Protein AF-F4P4Q0-F1 (afdb_monomer_lite)

InterPro domains:
  IPR026721 Transmembrane protein 18 [PF14770] (1-103)

Foldseek 3Di:
DVLVVVLVVLLVVLVVCLVPLVVLVVSLVVLVVQLVCLLVVLVVCQVVVVVPDPDNPRDPVSCVSCVRPNVSSVVSNVSSVVSNVVVVVVVVVVVVVVVVVVVVVVVVVVVD

Structure (mmCIF, N/CA/C/O backbone):
data_AF-F4P4Q0-F1
#
_entry.id   AF-F4P4Q0-F1
#
loop_
_atom_site.group_PDB
_atom_site.id
_atom_site.type_symbol
_atom_site.label_atom_id
_atom_site.label_alt_id
_atom_site.label_comp_id
_atom_site.label_asym_id
_atom_site.label_entity_id
_atom_site.label_seq_id
_atom_site.pdbx_PDB_ins_code
_atom_site.Cartn_x
_atom_site.Cartn_y
_atom_site.Cartn_z
_atom_site.occupancy
_atom_site.B_iso_or_equiv
_atom_site.auth_seq_id
_atom_site.auth_comp_id
_atom_site.auth_asym_id
_atom_site.auth_atom_id
_atom_site.pdbx_PDB_model_num
ATOM 1 N N . MET A 1 1 ? 12.326 -11.894 -10.526 1.00 62.91 1 MET A N 1
ATOM 2 C CA . MET A 1 1 ? 12.177 -12.251 -9.095 1.00 62.91 1 MET A CA 1
ATOM 3 C C . MET A 1 1 ? 12.110 -11.038 -8.169 1.00 62.91 1 MET A C 1
ATOM 5 O O . MET A 1 1 ? 11.212 -11.008 -7.340 1.00 62.91 1 MET A O 1
ATOM 9 N N . GLY A 1 2 ? 12.960 -10.011 -8.326 1.00 85.50 2 GLY A N 1
ATOM 10 C CA . GLY A 1 2 ? 12.955 -8.837 -7.432 1.00 85.50 2 GLY A CA 1
ATOM 11 C C . GLY A 1 2 ? 11.621 -8.079 -7.330 1.00 85.50 2 GLY A C 1
ATOM 12 O O . GLY A 1 2 ? 11.216 -7.716 -6.234 1.00 85.50 2 GLY A O 1
ATOM 13 N N . LEU A 1 3 ? 10.890 -7.907 -8.437 1.00 86.75 3 LEU A N 1
ATOM 14 C CA . LEU A 1 3 ? 9.624 -7.158 -8.436 1.00 86.75 3 LEU A CA 1
ATOM 15 C C . LEU A 1 3 ? 8.489 -7.874 -7.684 1.00 86.75 3 LEU A C 1
ATOM 17 O O . LEU A 1 3 ? 7.766 -7.259 -6.910 1.00 86.75 3 LEU A O 1
ATOM 21 N N . ALA A 1 4 ? 8.359 -9.189 -7.868 1.00 88.88 4 ALA A N 1
ATOM 22 C CA . ALA A 1 4 ? 7.391 -9.986 -7.117 1.00 88.88 4 ALA A CA 1
ATOM 23 C C . ALA A 1 4 ? 7.722 -9.991 -5.615 1.00 88.88 4 ALA A C 1
ATOM 25 O O . ALA A 1 4 ? 6.826 -9.846 -4.786 1.00 88.88 4 ALA A O 1
ATOM 26 N N . ALA A 1 5 ? 9.012 -10.088 -5.270 1.00 93.06 5 ALA A N 1
ATOM 27 C CA . ALA A 1 5 ? 9.464 -9.975 -3.889 1.00 93.06 5 ALA A CA 1
ATOM 28 C C . ALA A 1 5 ? 9.138 -8.596 -3.293 1.00 93.06 5 ALA A C 1
ATOM 30 O O . ALA A 1 5 ? 8.662 -8.539 -2.167 1.00 93.06 5 ALA A O 1
ATOM 31 N N . PHE A 1 6 ? 9.311 -7.506 -4.050 1.00 93.62 6 PHE A N 1
ATOM 32 C CA . PHE A 1 6 ? 8.911 -6.157 -3.632 1.00 93.62 6 PHE A CA 1
ATOM 33 C C . PHE A 1 6 ? 7.412 -6.066 -3.312 1.00 93.62 6 PHE A C 1
ATOM 35 O O . PHE A 1 6 ? 7.034 -5.579 -2.249 1.00 93.62 6 PHE A O 1
ATOM 42 N N . HIS A 1 7 ? 6.542 -6.576 -4.187 1.00 94.31 7 HIS A N 1
ATOM 43 C CA . HIS A 1 7 ? 5.100 -6.542 -3.919 1.00 94.31 7 HIS A CA 1
ATOM 44 C C . HIS A 1 7 ? 4.727 -7.379 -2.694 1.00 94.31 7 HIS A C 1
ATOM 46 O O . HIS A 1 7 ? 3.891 -6.955 -1.898 1.00 94.31 7 HIS A O 1
ATOM 52 N N . LEU A 1 8 ? 5.374 -8.533 -2.507 1.00 95.19 8 LEU A N 1
ATOM 53 C CA . LEU A 1 8 ? 5.152 -9.391 -1.345 1.00 95.19 8 LEU A CA 1
ATOM 54 C C . LEU A 1 8 ? 5.625 -8.731 -0.043 1.00 95.19 8 LEU A C 1
ATOM 56 O O . LEU A 1 8 ? 4.920 -8.800 0.963 1.00 95.19 8 LEU A O 1
ATOM 60 N N . THR A 1 9 ? 6.785 -8.071 -0.040 1.00 95.56 9 THR A N 1
ATOM 61 C CA . THR A 1 9 ? 7.289 -7.379 1.156 1.00 95.56 9 THR A CA 1
ATOM 62 C C . THR A 1 9 ? 6.405 -6.195 1.528 1.00 95.56 9 THR A C 1
ATOM 64 O O . THR A 1 9 ? 6.090 -6.035 2.707 1.00 95.56 9 THR A O 1
ATOM 67 N N . VAL A 1 10 ? 5.931 -5.418 0.548 1.00 95.69 10 VAL A N 1
ATOM 68 C CA . VAL A 1 10 ? 4.953 -4.340 0.773 1.00 95.69 10 VAL A CA 1
ATOM 69 C C . VAL A 1 10 ? 3.641 -4.898 1.323 1.00 95.69 10 VAL A C 1
ATOM 71 O O . VAL A 1 10 ? 3.096 -4.353 2.283 1.00 95.69 10 VAL A O 1
ATOM 74 N N . PHE A 1 11 ? 3.154 -6.012 0.777 1.00 96.38 11 PHE A N 1
ATOM 75 C CA . PHE A 1 11 ? 1.936 -6.651 1.267 1.00 96.38 11 PHE A CA 1
ATOM 76 C C . PHE A 1 11 ? 2.085 -7.102 2.728 1.00 96.38 11 PHE A C 1
ATOM 78 O O . PHE A 1 11 ? 1.251 -6.771 3.573 1.00 96.38 11 PHE A O 1
ATOM 85 N N . ILE A 1 12 ? 3.187 -7.780 3.066 1.00 96.88 12 ILE A N 1
ATOM 86 C CA . ILE A 1 12 ? 3.496 -8.186 4.446 1.00 96.88 12 ILE A CA 1
ATOM 87 C C . ILE A 1 12 ? 3.608 -6.959 5.362 1.00 96.88 12 ILE A C 1
ATOM 89 O O . ILE A 1 12 ? 3.066 -6.960 6.469 1.00 96.88 12 ILE A O 1
ATOM 93 N N . TRP A 1 13 ? 4.253 -5.887 4.899 1.00 97.12 13 TRP A N 1
ATOM 94 C CA . TRP A 1 13 ? 4.360 -4.630 5.639 1.00 97.12 13 TRP A CA 1
ATOM 95 C C . TRP A 1 13 ? 2.988 -4.020 5.964 1.00 97.12 13 TRP A C 1
ATOM 97 O O . TRP A 1 13 ? 2.761 -3.593 7.102 1.00 97.12 13 TRP A O 1
ATOM 107 N N . ILE A 1 14 ? 2.053 -4.029 5.008 1.00 96.62 14 ILE A N 1
ATOM 108 C CA . ILE A 1 14 ? 0.668 -3.573 5.208 1.00 96.62 14 ILE A CA 1
ATOM 109 C C . ILE A 1 14 ? -0.036 -4.434 6.265 1.00 96.62 14 ILE A C 1
ATOM 111 O O . ILE A 1 14 ? -0.680 -3.890 7.167 1.00 96.62 14 ILE A O 1
ATOM 115 N N . LEU A 1 15 ? 0.125 -5.762 6.212 1.00 95.75 15 LEU A N 1
ATOM 116 C CA . LEU A 1 15 ? -0.467 -6.676 7.197 1.00 95.75 15 LEU A CA 1
ATOM 117 C C . LEU A 1 15 ? 0.049 -6.416 8.619 1.00 95.75 15 LEU A C 1
ATOM 119 O O . LEU A 1 15 ? -0.740 -6.400 9.569 1.00 95.75 15 LEU A O 1
ATOM 123 N N . ILE A 1 16 ? 1.354 -6.180 8.772 1.00 96.19 16 ILE A N 1
ATOM 124 C CA . ILE A 1 16 ? 1.972 -5.859 10.068 1.00 96.19 16 ILE A CA 1
ATOM 125 C C . ILE A 1 16 ? 1.492 -4.487 10.566 1.00 96.19 16 ILE A C 1
ATOM 127 O O . ILE A 1 16 ? 1.176 -4.322 11.746 1.00 96.19 16 ILE A O 1
ATOM 131 N N . SER A 1 17 ? 1.365 -3.513 9.666 1.00 92.94 17 SER A N 1
ATOM 132 C CA . SER A 1 17 ? 1.010 -2.127 9.989 1.00 92.94 17 SER A CA 1
ATOM 133 C C . SER A 1 17 ? -0.491 -1.887 10.188 1.00 92.94 17 SER A C 1
ATOM 135 O O . SER A 1 17 ? -0.892 -0.749 10.425 1.00 92.94 17 SER A O 1
ATOM 137 N N . ARG A 1 18 ? -1.337 -2.926 10.151 1.00 90.94 18 ARG A N 1
ATOM 138 C CA . ARG A 1 18 ? -2.813 -2.817 10.174 1.00 90.94 18 ARG A CA 1
ATOM 139 C C . ARG A 1 18 ? -3.421 -2.034 11.347 1.00 90.94 18 ARG A C 1
ATOM 141 O O . ARG A 1 18 ? -4.549 -1.558 11.251 1.00 90.94 18 ARG A O 1
ATOM 148 N N . SER A 1 19 ? -2.706 -1.916 12.466 1.00 89.19 19 SER A N 1
ATOM 149 C CA . SER A 1 19 ? -3.131 -1.136 13.639 1.00 89.19 19 SER A CA 1
ATOM 150 C C . SER A 1 19 ? -2.649 0.320 13.616 1.00 89.19 19 SER A C 1
ATOM 152 O O . SER A 1 19 ? -3.168 1.146 14.366 1.00 89.19 19 SER A O 1
ATOM 154 N N . ARG A 1 20 ? -1.682 0.659 12.756 1.00 94.38 20 ARG A N 1
ATOM 155 C CA . ARG A 1 20 ? -1.029 1.973 12.677 1.00 94.38 20 ARG A CA 1
ATOM 156 C C . ARG A 1 20 ? -1.555 2.755 11.474 1.00 94.38 20 ARG A C 1
ATOM 158 O O . ARG A 1 20 ? -0.963 2.747 10.398 1.00 94.38 20 ARG A O 1
ATOM 165 N N . GLN A 1 21 ? -2.663 3.466 11.670 1.00 93.25 21 GLN A N 1
ATOM 166 C CA . GLN A 1 21 ? -3.373 4.157 10.584 1.00 93.25 21 GLN A CA 1
ATOM 167 C C . GLN A 1 21 ? -2.518 5.171 9.825 1.00 93.25 21 GLN A C 1
ATOM 169 O O . GLN A 1 21 ? -2.530 5.176 8.601 1.00 93.25 21 GLN A O 1
ATOM 174 N N . ILE A 1 22 ? -1.723 5.981 10.530 1.00 95.38 22 ILE A N 1
ATOM 175 C CA . ILE A 1 22 ? -0.834 6.957 9.884 1.00 95.38 22 ILE A CA 1
ATOM 176 C C . ILE A 1 22 ? 0.186 6.254 8.984 1.00 95.38 22 ILE A C 1
ATOM 178 O O . ILE A 1 22 ? 0.402 6.677 7.854 1.00 95.38 22 ILE A O 1
ATOM 182 N N . THR A 1 23 ? 0.762 5.136 9.437 1.00 96.25 23 THR A N 1
ATOM 183 C CA . THR A 1 23 ? 1.689 4.334 8.627 1.00 96.25 23 THR A CA 1
ATOM 184 C C . THR A 1 23 ? 1.013 3.790 7.370 1.00 96.25 23 THR A C 1
ATOM 186 O O . THR A 1 23 ? 1.604 3.856 6.293 1.00 96.25 23 THR A O 1
ATOM 189 N N . LEU A 1 24 ? -0.225 3.295 7.472 1.00 96.69 24 LEU A N 1
ATOM 190 C CA . LEU A 1 24 ? -0.987 2.842 6.305 1.00 96.69 24 LEU A CA 1
ATOM 191 C C . LEU A 1 24 ? -1.304 3.985 5.338 1.00 96.69 24 LEU A C 1
ATOM 193 O O . LEU A 1 24 ? -1.132 3.809 4.137 1.00 96.69 24 LEU A O 1
ATOM 197 N N . ILE A 1 25 ? -1.707 5.155 5.841 1.00 97.06 25 ILE A N 1
ATOM 198 C CA . ILE A 1 25 ? -1.984 6.336 5.011 1.00 97.06 25 ILE A CA 1
ATOM 199 C C . ILE A 1 25 ? -0.722 6.759 4.254 1.00 97.06 25 ILE A C 1
ATOM 201 O O . ILE A 1 25 ? -0.770 6.933 3.040 1.00 97.06 25 ILE A O 1
ATOM 205 N N . LEU A 1 26 ? 0.423 6.858 4.937 1.00 97.62 26 LEU A N 1
ATOM 206 C CA . LEU A 1 26 ? 1.702 7.174 4.293 1.00 97.62 26 LEU A CA 1
ATOM 207 C C . LEU A 1 26 ? 2.084 6.121 3.246 1.00 97.62 26 LEU A C 1
ATOM 209 O O . LEU A 1 26 ? 2.527 6.472 2.156 1.00 97.62 26 LEU A O 1
ATOM 213 N N . THR A 1 27 ? 1.859 4.840 3.548 1.00 96.56 27 THR A N 1
ATOM 214 C CA . THR A 1 27 ? 2.111 3.738 2.607 1.00 96.56 27 THR A CA 1
ATOM 215 C C . THR A 1 27 ? 1.237 3.877 1.359 1.00 96.56 27 THR A C 1
ATOM 217 O O . THR A 1 27 ? 1.753 3.795 0.249 1.00 96.56 27 THR A O 1
ATOM 220 N N . VAL A 1 28 ? -0.062 4.157 1.517 1.00 97.75 28 VAL A N 1
ATOM 221 C CA . VAL A 1 28 ? -0.985 4.404 0.396 1.00 97.75 28 VAL A CA 1
ATOM 222 C C . VAL A 1 28 ? -0.552 5.615 -0.427 1.00 97.75 28 VAL A C 1
ATOM 224 O O . VAL A 1 28 ? -0.561 5.534 -1.650 1.00 97.75 28 VAL A O 1
ATOM 227 N N . MET A 1 29 ? -0.130 6.708 0.213 1.00 97.75 29 MET A N 1
ATOM 228 C CA . MET A 1 29 ? 0.341 7.907 -0.490 1.00 97.75 29 MET A CA 1
ATOM 229 C C . MET A 1 29 ? 1.582 7.615 -1.338 1.00 97.75 29 MET A C 1
ATOM 231 O O . MET A 1 29 ? 1.614 7.964 -2.516 1.00 97.75 29 MET A O 1
ATOM 235 N N . ILE A 1 30 ? 2.579 6.931 -0.770 1.00 97.38 30 ILE A N 1
ATOM 236 C CA . ILE A 1 30 ? 3.807 6.558 -1.487 1.00 97.38 30 ILE A CA 1
ATOM 237 C C . ILE A 1 30 ? 3.479 5.638 -2.667 1.00 97.38 30 ILE A C 1
ATOM 239 O O . ILE A 1 30 ? 3.910 5.892 -3.790 1.00 97.38 30 ILE A O 1
ATOM 243 N N . LEU A 1 31 ? 2.675 4.599 -2.430 1.00 97.25 31 LEU A N 1
ATOM 244 C CA . LEU A 1 31 ? 2.242 3.669 -3.470 1.00 97.25 31 LEU A CA 1
ATOM 245 C C . LEU A 1 31 ? 1.430 4.370 -4.569 1.00 97.25 31 LEU A C 1
ATOM 247 O O . LEU A 1 31 ? 1.624 4.083 -5.747 1.00 97.25 31 LEU A O 1
ATOM 251 N N . GLY A 1 32 ? 0.569 5.321 -4.205 1.00 97.12 32 GLY A N 1
ATOM 252 C CA . GLY A 1 32 ? -0.197 6.131 -5.148 1.00 97.12 32 GLY A CA 1
ATOM 253 C C . GLY A 1 32 ? 0.706 6.971 -6.047 1.00 97.12 32 GLY A C 1
ATOM 254 O O . GLY A 1 32 ? 0.550 6.940 -7.265 1.00 97.12 32 GLY A O 1
ATOM 255 N N . VAL A 1 33 ? 1.706 7.648 -5.475 1.00 96.75 33 VAL A N 1
ATOM 256 C CA . VAL A 1 33 ? 2.707 8.393 -6.259 1.00 96.75 33 VAL A CA 1
ATOM 257 C C . VAL A 1 33 ? 3.467 7.457 -7.200 1.00 96.75 33 VAL A C 1
ATOM 259 O O . VAL A 1 33 ? 3.616 7.773 -8.376 1.00 96.75 33 VAL A O 1
ATOM 262 N N . MET A 1 34 ? 3.892 6.279 -6.733 1.00 94.94 34 MET A N 1
ATOM 263 C CA . MET A 1 34 ? 4.557 5.291 -7.593 1.00 94.94 34 MET A CA 1
ATOM 264 C C . MET A 1 34 ? 3.661 4.831 -8.751 1.00 94.94 34 MET A C 1
ATOM 266 O O . MET A 1 34 ? 4.130 4.750 -9.884 1.00 94.94 34 MET A O 1
ATOM 270 N N . ALA A 1 35 ? 2.376 4.569 -8.493 1.00 95.00 35 ALA A N 1
ATOM 271 C CA . ALA A 1 35 ? 1.423 4.189 -9.534 1.00 95.00 35 ALA A CA 1
ATOM 272 C C . ALA A 1 35 ? 1.216 5.312 -10.564 1.00 95.00 35 ALA A C 1
ATOM 274 O O . ALA A 1 35 ? 1.201 5.035 -11.762 1.00 95.00 35 ALA A O 1
ATOM 275 N N . LEU A 1 36 ? 1.123 6.571 -10.126 1.00 93.50 36 LEU A N 1
ATOM 276 C CA . LEU A 1 36 ? 1.006 7.731 -11.022 1.00 93.50 36 LEU A CA 1
ATOM 277 C C . LEU A 1 36 ? 2.261 7.933 -11.878 1.00 93.50 36 LEU A C 1
ATOM 279 O O . LEU A 1 36 ? 2.168 8.289 -13.048 1.00 93.50 36 LEU A O 1
ATOM 283 N N . LEU A 1 37 ? 3.438 7.656 -11.319 1.00 93.44 37 LEU A N 1
ATOM 284 C CA . LEU A 1 37 ? 4.702 7.737 -12.048 1.00 93.44 37 LEU A CA 1
ATOM 285 C C . LEU A 1 37 ? 4.934 6.553 -13.000 1.00 93.44 37 LEU A C 1
ATOM 287 O O . LEU A 1 37 ? 5.926 6.550 -13.725 1.00 93.44 37 LEU A O 1
ATOM 291 N N . SER A 1 38 ? 4.043 5.561 -13.044 1.00 91.50 38 SER A N 1
ATOM 292 C CA . SER A 1 38 ? 4.223 4.382 -13.897 1.00 91.50 38 SER A CA 1
ATOM 293 C C . SER A 1 38 ? 4.310 4.726 -15.390 1.00 91.50 38 SER A C 1
ATOM 295 O O . SER A 1 38 ? 5.174 4.198 -16.085 1.00 91.50 38 SER A O 1
ATOM 297 N N . GLU A 1 39 ? 3.491 5.659 -15.875 1.00 90.56 39 GLU A N 1
ATOM 298 C CA . GLU A 1 39 ? 3.491 6.107 -17.271 1.00 90.56 39 GLU A CA 1
ATOM 299 C C . GLU A 1 39 ? 4.766 6.878 -17.667 1.00 90.56 39 GLU A C 1
ATOM 301 O O . GLU A 1 39 ? 5.409 6.482 -18.646 1.00 90.56 39 GLU A O 1
ATOM 306 N N . PRO A 1 40 ? 5.218 7.917 -16.930 1.00 91.25 40 PRO A N 1
ATOM 307 C CA . PRO A 1 40 ? 6.469 8.593 -17.269 1.00 91.25 40 PRO A CA 1
ATOM 308 C C . PRO A 1 40 ? 7.686 7.671 -17.123 1.00 91.25 40 PRO A C 1
ATOM 310 O O . 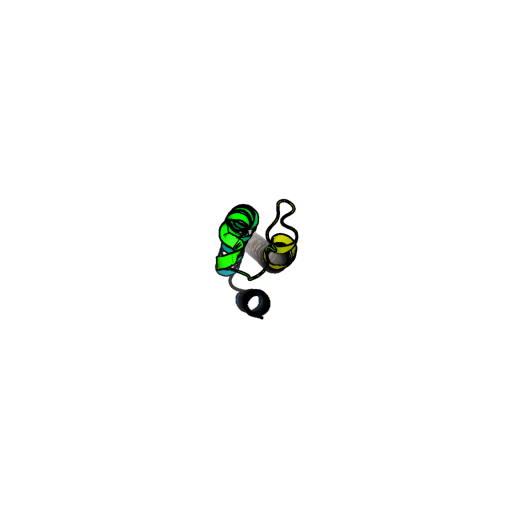PRO A 1 40 ? 8.606 7.748 -17.939 1.00 91.25 40 PRO A O 1
ATOM 313 N N . ILE A 1 41 ? 7.682 6.753 -16.147 1.00 90.38 41 ILE A N 1
ATOM 314 C CA . ILE A 1 41 ? 8.725 5.723 -16.024 1.00 90.38 41 ILE A CA 1
ATOM 315 C C . ILE A 1 41 ? 8.715 4.807 -17.251 1.00 90.38 41 ILE A C 1
ATOM 317 O O . ILE A 1 41 ? 9.778 4.527 -17.799 1.00 90.38 41 ILE A O 1
ATOM 321 N N . ASN A 1 42 ? 7.542 4.375 -17.719 1.00 93.31 42 ASN A N 1
ATOM 322 C CA . ASN A 1 42 ? 7.407 3.561 -18.925 1.00 93.31 42 ASN A CA 1
ATOM 323 C C . ASN A 1 42 ? 7.939 4.290 -20.171 1.00 93.31 42 ASN A C 1
ATOM 325 O O . ASN A 1 42 ? 8.699 3.710 -20.942 1.00 93.31 42 ASN A O 1
ATOM 329 N N . ALA A 1 43 ? 7.612 5.572 -20.350 1.00 92.00 43 ALA A N 1
ATOM 330 C CA . ALA A 1 43 ? 8.110 6.370 -21.472 1.00 92.00 43 ALA A CA 1
ATOM 331 C C . ALA A 1 43 ? 9.644 6.534 -21.443 1.00 92.00 43 ALA A C 1
ATOM 333 O O . ALA A 1 43 ? 10.319 6.397 -22.471 1.00 92.00 43 ALA A O 1
ATOM 334 N N . LEU A 1 44 ? 10.214 6.775 -20.259 1.00 91.12 44 LEU A N 1
ATOM 335 C CA . LEU A 1 44 ? 11.663 6.865 -20.080 1.00 91.12 44 LEU A CA 1
ATOM 336 C C . LEU A 1 44 ? 12.347 5.511 -20.325 1.00 91.12 44 LEU A C 1
ATOM 338 O O . LEU A 1 44 ? 13.372 5.440 -21.000 1.00 91.12 44 LEU A O 1
ATOM 342 N N . ALA A 1 45 ? 11.757 4.429 -19.824 1.00 89.88 45 ALA A N 1
ATOM 343 C CA . ALA A 1 45 ? 12.278 3.084 -20.008 1.00 89.88 45 ALA A CA 1
ATOM 344 C C . ALA A 1 45 ? 12.170 2.617 -21.468 1.00 89.88 45 ALA A C 1
ATOM 346 O O . ALA A 1 45 ? 13.072 1.941 -21.941 1.00 89.88 45 ALA A O 1
ATOM 347 N N . ASN A 1 46 ? 11.152 3.045 -22.218 1.00 92.19 46 ASN A N 1
ATOM 348 C CA . ASN A 1 46 ? 11.050 2.797 -23.660 1.00 92.19 46 ASN A CA 1
ATOM 349 C C . ASN A 1 46 ? 12.192 3.468 -24.441 1.00 92.19 46 ASN A C 1
ATOM 351 O O . ASN A 1 46 ? 12.791 2.852 -25.320 1.00 92.19 46 ASN A O 1
ATOM 355 N N . SER A 1 47 ? 12.553 4.709 -24.094 1.00 91.38 47 SER A N 1
ATOM 356 C CA . SER A 1 47 ? 13.665 5.412 -24.760 1.00 91.38 47 SER A CA 1
ATOM 357 C C . SER A 1 47 ? 15.048 4.856 -24.399 1.00 91.38 47 SER A C 1
ATOM 359 O O . SER A 1 47 ? 15.969 4.960 -25.205 1.00 91.38 47 SER A O 1
ATOM 361 N N . HIS A 1 48 ? 15.191 4.221 -23.232 1.00 90.88 48 HIS A N 1
ATOM 362 C CA . HIS A 1 48 ? 16.470 3.707 -22.727 1.00 90.88 48 HIS A CA 1
ATOM 363 C C . HIS A 1 48 ? 16.408 2.225 -22.324 1.00 90.88 48 HIS A C 1
ATOM 365 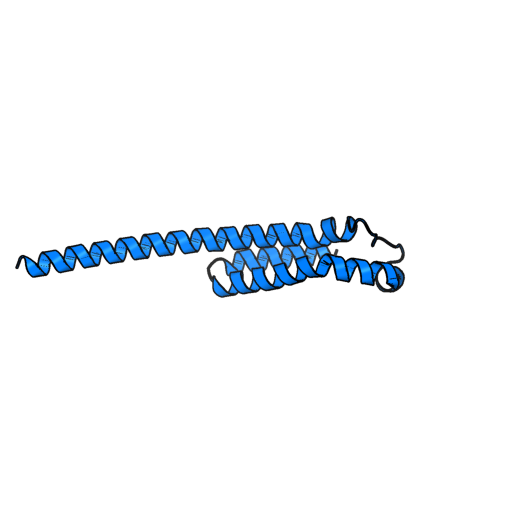O O . HIS A 1 48 ? 17.055 1.807 -21.363 1.00 90.88 48 HIS A O 1
ATOM 371 N N . TYR A 1 49 ? 15.640 1.407 -23.048 1.00 89.12 49 TYR A N 1
ATOM 372 C CA . TYR A 1 49 ? 15.304 0.043 -22.615 1.00 89.12 49 TYR A CA 1
ATOM 373 C C . TYR A 1 49 ? 16.525 -0.853 -22.389 1.00 89.12 49 TYR A C 1
ATOM 375 O O . TYR A 1 49 ? 16.479 -1.717 -21.515 1.00 89.12 49 TYR A O 1
ATOM 383 N N . LEU A 1 50 ? 17.625 -0.617 -23.114 1.00 90.69 50 LEU A N 1
ATOM 384 C CA . LEU A 1 50 ? 18.885 -1.358 -22.982 1.00 90.69 50 LEU A CA 1
ATOM 385 C C . LEU A 1 50 ? 19.532 -1.215 -21.597 1.00 90.69 50 LEU A C 1
ATOM 387 O O . LEU A 1 50 ? 20.270 -2.108 -21.186 1.00 90.69 50 LEU A O 1
ATOM 391 N N . LEU A 1 51 ? 19.233 -0.140 -20.857 1.00 88.44 51 LEU A N 1
ATOM 392 C CA . LEU A 1 51 ? 19.685 0.024 -19.470 1.00 88.44 51 LEU A CA 1
ATOM 393 C C . LEU A 1 51 ? 18.954 -0.919 -18.503 1.00 88.44 51 LEU A C 1
ATOM 395 O O . LEU A 1 51 ? 19.481 -1.244 -17.442 1.00 88.44 51 LEU A O 1
ATOM 399 N N . PHE A 1 52 ? 17.748 -1.364 -18.861 1.00 82.62 52 PHE A N 1
ATOM 400 C CA . PHE A 1 52 ? 16.858 -2.128 -17.983 1.00 82.62 52 PHE A CA 1
ATOM 401 C C . PHE A 1 52 ? 16.671 -3.579 -18.434 1.00 82.62 52 PHE A C 1
ATOM 403 O O . PHE A 1 52 ? 16.371 -4.458 -17.626 1.00 82.62 52 PHE A O 1
ATOM 410 N N . SER A 1 53 ? 16.811 -3.840 -19.731 1.00 84.19 53 SER A N 1
ATOM 411 C CA . SER A 1 53 ? 16.399 -5.095 -20.350 1.00 84.19 53 SER A CA 1
ATOM 412 C C . SER A 1 53 ? 17.041 -5.291 -21.721 1.00 84.19 53 SER A C 1
ATOM 414 O O . SER A 1 53 ? 17.269 -4.346 -22.466 1.00 84.19 53 SER A O 1
ATOM 416 N N . LYS A 1 54 ? 17.278 -6.553 -22.099 1.00 85.12 54 LYS A N 1
ATOM 417 C CA . LYS A 1 54 ? 17.788 -6.902 -23.438 1.00 85.12 54 LYS A CA 1
ATOM 418 C C . LYS A 1 54 ? 16.754 -6.707 -24.556 1.00 85.12 54 LYS A C 1
ATOM 420 O O . LYS A 1 54 ? 17.129 -6.655 -25.719 1.00 85.12 54 LYS A O 1
ATOM 425 N N . GLN A 1 55 ? 15.468 -6.652 -24.211 1.00 86.62 55 GLN A N 1
ATOM 426 C CA . GLN A 1 55 ? 14.347 -6.473 -25.135 1.00 86.62 55 GLN A CA 1
ATOM 427 C C . GLN A 1 55 ? 13.482 -5.319 -24.646 1.00 86.62 55 GLN A C 1
ATOM 429 O O . GLN A 1 55 ? 13.352 -5.132 -23.440 1.00 86.62 55 GLN A O 1
ATOM 434 N N . ASN A 1 56 ? 12.879 -4.571 -25.565 1.00 87.94 56 ASN A N 1
ATOM 435 C CA . ASN A 1 56 ? 12.031 -3.452 -25.195 1.00 87.94 56 ASN A CA 1
ATOM 436 C C . ASN A 1 56 ? 10.617 -3.920 -24.815 1.00 87.94 56 ASN A C 1
ATOM 438 O O . ASN A 1 56 ? 9.788 -4.172 -25.684 1.00 87.94 56 ASN A O 1
ATOM 442 N N . TYR A 1 57 ? 10.357 -4.032 -23.513 1.00 89.31 57 TYR A N 1
ATOM 443 C CA . TYR A 1 57 ? 9.030 -4.336 -22.964 1.00 89.31 57 TYR A CA 1
ATOM 444 C C . TYR A 1 57 ? 8.164 -3.089 -22.746 1.00 89.31 57 TYR A C 1
ATOM 446 O O . TYR A 1 57 ? 6.993 -3.209 -22.390 1.00 89.31 57 TYR A O 1
ATOM 454 N N . PHE A 1 58 ? 8.745 -1.901 -22.903 1.00 91.00 58 PHE A N 1
ATOM 455 C CA . PHE A 1 58 ? 8.106 -0.631 -22.602 1.00 91.00 58 PHE A CA 1
ATOM 456 C C . PHE A 1 58 ? 7.573 -0.037 -23.898 1.00 91.00 58 PHE A C 1
ATOM 458 O O . PHE A 1 58 ? 8.325 0.260 -24.821 1.00 91.00 58 PHE A O 1
ATOM 465 N N . ASP A 1 59 ? 6.265 0.126 -23.990 1.00 87.69 59 ASP A N 1
ATOM 466 C CA . ASP A 1 59 ? 5.603 0.549 -25.215 1.00 87.69 59 ASP A CA 1
ATOM 467 C C . ASP A 1 59 ? 4.530 1.602 -24.925 1.00 87.69 59 ASP A C 1
ATOM 469 O O . ASP A 1 59 ? 4.262 1.947 -23.776 1.00 87.69 59 ASP A O 1
ATOM 473 N N . LYS A 1 60 ? 3.902 2.143 -25.975 1.00 85.62 60 LYS A N 1
ATOM 474 C CA . LYS A 1 60 ? 2.849 3.159 -25.814 1.00 85.62 60 LYS A CA 1
ATOM 475 C C . LYS A 1 60 ? 1.612 2.628 -25.088 1.00 85.62 60 LYS A C 1
ATOM 477 O O . LYS A 1 60 ? 0.896 3.422 -24.493 1.00 85.62 60 LYS A O 1
ATOM 482 N N . SER A 1 61 ? 1.348 1.320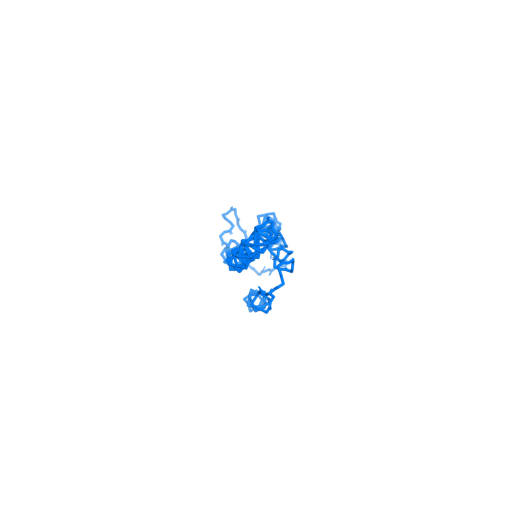 -25.157 1.00 85.25 61 SER A N 1
ATOM 483 C CA . SER A 1 61 ? 0.232 0.716 -24.425 1.00 85.25 61 SER A CA 1
ATOM 484 C C . SER A 1 61 ? 0.525 0.603 -22.925 1.00 85.25 61 SER A C 1
ATOM 486 O O . SER A 1 61 ? -0.403 0.599 -22.119 1.00 85.25 61 SER A O 1
ATOM 488 N N . GLY A 1 62 ? 1.804 0.517 -22.543 1.00 86.75 62 GLY A N 1
ATOM 489 C CA . GLY A 1 62 ? 2.241 0.417 -21.155 1.00 86.75 62 GLY A CA 1
ATOM 490 C C . GLY A 1 62 ? 1.838 -0.897 -20.489 1.00 86.75 62 GLY A C 1
ATOM 491 O O . GLY A 1 62 ? 1.944 -1.006 -19.268 1.00 86.75 62 GLY A O 1
ATOM 492 N N . ILE A 1 63 ? 1.388 -1.902 -21.253 1.00 88.56 63 ILE A N 1
ATOM 493 C CA . ILE A 1 63 ? 0.808 -3.147 -20.719 1.00 88.56 63 ILE A CA 1
ATOM 494 C C . ILE A 1 63 ? 1.771 -3.834 -19.751 1.00 88.56 63 ILE A C 1
ATOM 496 O O . ILE A 1 63 ? 1.348 -4.304 -18.692 1.00 88.56 63 ILE A O 1
ATOM 500 N N . PHE A 1 64 ? 3.066 -3.861 -20.070 1.00 90.19 64 PHE A N 1
ATOM 501 C CA . PHE A 1 64 ? 4.071 -4.453 -19.194 1.00 90.19 64 PHE A CA 1
ATOM 502 C C . PHE A 1 64 ? 4.132 -3.750 -17.832 1.00 90.19 64 PHE A C 1
ATOM 504 O O . PHE A 1 64 ? 3.980 -4.399 -16.794 1.00 90.19 64 PHE A O 1
ATOM 511 N N . VAL A 1 65 ? 4.305 -2.425 -17.822 1.00 91.06 65 VAL A N 1
ATOM 512 C CA . VAL A 1 65 ? 4.421 -1.642 -16.583 1.00 91.06 65 VAL A CA 1
ATOM 513 C C . VAL A 1 65 ? 3.106 -1.650 -15.808 1.00 91.06 65 VAL A C 1
ATOM 515 O O . VAL A 1 65 ? 3.114 -1.816 -14.590 1.00 91.06 65 VAL A O 1
ATOM 518 N N . VAL A 1 66 ? 1.962 -1.570 -16.482 1.00 91.06 66 VAL A N 1
ATOM 519 C CA . VAL A 1 66 ? 0.657 -1.667 -15.819 1.00 91.06 66 VAL A CA 1
ATOM 520 C C . VAL A 1 66 ? 0.498 -3.022 -15.133 1.00 91.06 66 VAL A C 1
ATOM 522 O O . VAL A 1 66 ? 0.195 -3.071 -13.942 1.00 91.06 66 VAL A O 1
ATOM 525 N N . THR A 1 67 ? 0.756 -4.122 -15.840 1.00 89.94 67 THR A N 1
ATOM 526 C CA . THR A 1 67 ? 0.514 -5.476 -15.316 1.00 89.94 67 THR A CA 1
ATOM 527 C C . THR A 1 67 ? 1.500 -5.849 -14.209 1.00 89.94 67 THR A C 1
ATOM 529 O O . THR A 1 67 ? 1.119 -6.474 -13.222 1.00 89.94 67 THR A O 1
ATOM 532 N N . MET A 1 68 ? 2.771 -5.470 -14.350 1.00 91.19 68 MET A N 1
ATOM 533 C CA . MET A 1 68 ? 3.835 -5.883 -13.429 1.00 91.19 68 MET A CA 1
ATOM 534 C C . MET A 1 68 ? 4.056 -4.902 -12.269 1.00 91.19 68 MET A C 1
ATOM 536 O O . MET A 1 68 ? 4.530 -5.308 -11.205 1.00 91.19 68 MET A O 1
ATOM 540 N N . PHE A 1 69 ? 3.728 -3.620 -12.447 1.00 91.00 69 PHE A N 1
ATOM 541 C CA . PHE A 1 69 ? 4.004 -2.566 -11.468 1.00 91.00 69 PHE A CA 1
ATOM 542 C C . PHE A 1 69 ? 2.720 -1.940 -10.922 1.00 91.00 69 PHE A C 1
ATOM 544 O O . PHE A 1 69 ? 2.437 -2.095 -9.735 1.00 91.00 69 PHE A O 1
ATOM 551 N N . ALA A 1 70 ? 1.913 -1.288 -11.763 1.00 93.00 70 ALA A N 1
ATOM 552 C CA . ALA A 1 70 ? 0.776 -0.497 -11.284 1.00 93.00 70 ALA A CA 1
ATOM 553 C C . ALA A 1 70 ? -0.353 -1.358 -10.692 1.00 93.00 70 ALA A C 1
ATOM 555 O O . ALA A 1 70 ? -0.875 -1.042 -9.625 1.00 93.00 70 ALA A O 1
ATOM 556 N N . LEU A 1 71 ? -0.717 -2.464 -11.341 1.00 94.06 71 LEU A N 1
ATOM 557 C CA . LEU A 1 71 ? -1.846 -3.297 -10.925 1.00 94.06 71 LEU A CA 1
ATOM 558 C C . LEU A 1 71 ? -1.612 -3.972 -9.557 1.00 94.06 71 LEU A C 1
ATOM 560 O O . LEU A 1 71 ? -2.478 -3.843 -8.690 1.00 94.06 71 LEU A O 1
ATOM 564 N N . PRO A 1 72 ? -0.447 -4.589 -9.272 1.00 95.19 72 PRO A N 1
ATOM 565 C CA . PRO A 1 72 ? -0.149 -5.075 -7.924 1.00 95.19 72 PRO A CA 1
ATOM 566 C C . PRO A 1 72 ? -0.075 -3.953 -6.872 1.00 95.19 72 PRO A C 1
ATOM 568 O O . PRO A 1 72 ? -0.493 -4.152 -5.729 1.00 95.19 72 PRO A O 1
ATOM 571 N N . ILE A 1 73 ? 0.404 -2.758 -7.244 1.00 96.31 73 ILE A N 1
ATOM 572 C CA . ILE A 1 73 ? 0.387 -1.581 -6.362 1.00 96.31 73 ILE A CA 1
ATOM 573 C C . ILE A 1 73 ? -1.053 -1.195 -5.999 1.00 96.31 73 ILE A C 1
ATOM 575 O O . ILE A 1 73 ? -1.346 -0.979 -4.823 1.00 96.31 73 ILE A O 1
ATOM 579 N N . LEU A 1 74 ? -1.963 -1.161 -6.975 1.00 96.31 74 LEU A N 1
ATOM 580 C CA . LEU A 1 74 ? -3.378 -0.862 -6.743 1.00 96.31 74 LEU A CA 1
ATOM 581 C C . LEU A 1 74 ? -4.027 -1.887 -5.809 1.00 96.31 74 LEU A C 1
ATOM 583 O O . LEU A 1 74 ? -4.755 -1.500 -4.897 1.00 96.31 74 LEU A O 1
ATOM 587 N N . VAL A 1 75 ? -3.720 -3.177 -5.971 1.00 97.31 75 VAL A N 1
ATOM 588 C CA . VAL A 1 75 ? -4.200 -4.223 -5.052 1.00 97.31 75 VAL A CA 1
ATOM 589 C C . VAL A 1 75 ? -3.719 -3.961 -3.620 1.00 97.31 75 VAL A C 1
ATOM 591 O O . VAL A 1 75 ? -4.523 -3.996 -2.688 1.00 97.31 75 VAL A O 1
ATOM 594 N N . ASN A 1 76 ? -2.439 -3.630 -3.434 1.00 97.19 76 ASN A N 1
ATOM 595 C CA . ASN A 1 76 ? -1.897 -3.268 -2.121 1.00 97.19 76 ASN A CA 1
ATOM 596 C C . ASN A 1 76 ? -2.599 -2.036 -1.521 1.00 97.19 76 ASN A C 1
ATOM 598 O O . ASN A 1 76 ? -2.954 -2.043 -0.339 1.00 97.19 76 ASN A O 1
ATOM 602 N N . ILE A 1 77 ? -2.856 -1.006 -2.333 1.00 97.88 77 ILE A N 1
ATOM 603 C CA . ILE A 1 77 ? -3.601 0.188 -1.912 1.00 97.88 77 ILE A CA 1
ATOM 604 C C . ILE A 1 77 ? -5.013 -0.186 -1.449 1.00 97.88 77 ILE A C 1
ATOM 606 O O . ILE A 1 77 ? -5.424 0.235 -0.369 1.00 97.88 77 ILE A O 1
ATOM 610 N N . LEU A 1 78 ? -5.744 -1.003 -2.213 1.00 98.12 78 LEU A N 1
ATOM 611 C CA . LEU A 1 78 ? -7.104 -1.425 -1.861 1.00 98.12 78 LEU A CA 1
ATOM 612 C C . LEU A 1 78 ? -7.146 -2.174 -0.524 1.00 98.12 78 LEU A C 1
ATOM 614 O O . LEU A 1 78 ? -8.021 -1.919 0.304 1.00 98.12 78 LEU A O 1
ATOM 618 N N . VAL A 1 79 ? -6.174 -3.054 -0.276 1.00 97.19 79 VAL A N 1
ATOM 619 C CA . VAL A 1 79 ? -6.070 -3.790 0.992 1.00 97.19 79 VAL A CA 1
ATOM 620 C C . VAL A 1 79 ? -5.768 -2.846 2.160 1.00 97.19 79 VAL A C 1
ATOM 622 O O . VAL A 1 79 ? -6.418 -2.929 3.205 1.00 97.19 79 VAL A O 1
ATOM 625 N N . ALA A 1 80 ? -4.828 -1.913 1.992 1.00 97.19 80 ALA A N 1
ATOM 626 C CA .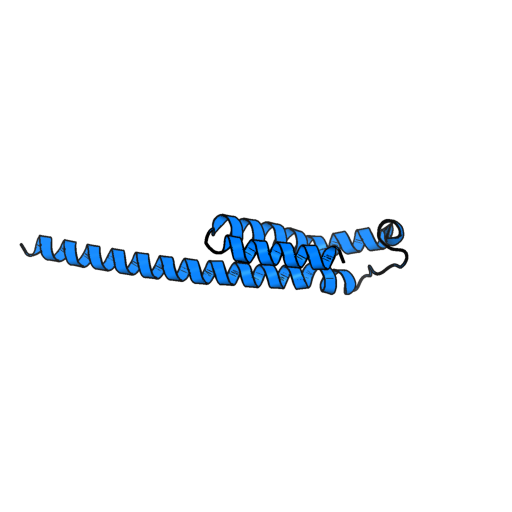 ALA A 1 80 ? -4.525 -0.915 3.016 1.00 97.19 80 ALA A CA 1
ATOM 627 C C . ALA A 1 80 ? -5.739 -0.016 3.319 1.00 97.19 80 ALA A C 1
ATOM 629 O O . ALA A 1 80 ? -6.058 0.214 4.488 1.00 97.19 80 ALA A O 1
ATOM 630 N N . LEU A 1 81 ? -6.461 0.429 2.286 1.00 97.75 81 LEU A N 1
ATOM 631 C CA . LEU A 1 81 ? -7.694 1.205 2.432 1.00 97.75 81 LEU A CA 1
ATOM 632 C C . LEU A 1 81 ? -8.778 0.421 3.177 1.00 97.75 81 LEU A C 1
ATOM 634 O O . LEU A 1 81 ? -9.420 0.979 4.067 1.00 97.75 81 LEU A O 1
ATOM 638 N N . ALA A 1 82 ? -8.948 -0.873 2.891 1.00 97.50 82 ALA A N 1
ATOM 639 C CA . ALA A 1 82 ? -9.894 -1.716 3.618 1.00 97.50 82 ALA A CA 1
ATOM 640 C C . ALA A 1 82 ? -9.575 -1.761 5.124 1.00 97.50 82 ALA A C 1
ATOM 642 O O . ALA A 1 82 ? -10.478 -1.606 5.952 1.00 97.50 82 ALA A O 1
ATOM 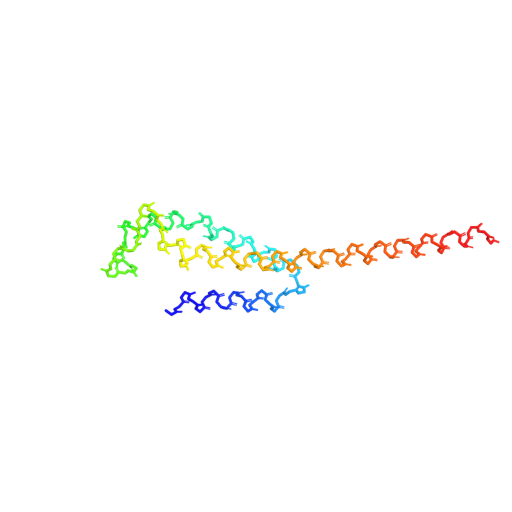643 N N . PHE A 1 83 ? -8.297 -1.891 5.501 1.00 96.69 83 PHE A N 1
ATOM 644 C CA . PHE A 1 83 ? -7.894 -1.818 6.909 1.00 96.69 83 PHE A CA 1
ATOM 645 C C . PHE A 1 83 ? -8.189 -0.453 7.535 1.00 96.69 83 PHE A C 1
ATOM 647 O O . PHE A 1 83 ? -8.693 -0.407 8.663 1.00 96.69 83 PHE A O 1
ATOM 654 N N . ILE A 1 84 ? -7.930 0.639 6.810 1.00 96.88 84 ILE A N 1
ATOM 655 C CA . ILE A 1 84 ? -8.205 1.998 7.292 1.00 96.88 84 ILE A CA 1
ATOM 656 C C . ILE A 1 84 ? -9.697 2.202 7.548 1.00 96.88 84 ILE A C 1
ATOM 658 O O . ILE A 1 84 ? -10.089 2.674 8.621 1.00 96.88 84 ILE A O 1
ATOM 662 N N . VAL A 1 85 ? -10.541 1.796 6.600 1.00 97.25 85 VAL A N 1
ATOM 663 C CA . VAL A 1 85 ? -11.999 1.918 6.712 1.00 97.25 85 VAL A CA 1
ATOM 664 C C . VAL A 1 85 ? -12.512 1.109 7.899 1.00 97.25 85 VAL A C 1
ATOM 666 O O . VAL A 1 85 ? -13.197 1.657 8.764 1.00 97.25 85 VAL A O 1
ATOM 669 N N . VAL A 1 86 ? -12.135 -0.169 8.006 1.00 96.00 86 VAL A N 1
ATOM 670 C CA . VAL A 1 86 ? -12.576 -1.038 9.110 1.00 96.00 86 VAL A CA 1
ATOM 671 C C . VAL A 1 86 ? -12.152 -0.476 10.468 1.00 96.00 86 VAL A C 1
ATOM 673 O O . VAL A 1 86 ? -12.933 -0.507 11.422 1.00 96.00 86 VAL A O 1
ATOM 676 N N . TYR A 1 87 ? -10.932 0.047 10.581 1.00 94.81 87 TYR A N 1
ATOM 677 C CA . TYR A 1 87 ? -10.461 0.648 11.825 1.00 94.81 87 TYR A CA 1
ATOM 678 C C . TYR A 1 87 ? -11.227 1.928 12.174 1.00 94.81 87 TYR A C 1
ATOM 680 O O . TYR A 1 87 ? -11.677 2.093 13.309 1.00 94.81 87 TYR A O 1
ATOM 688 N N . THR A 1 88 ? -11.439 2.802 11.192 1.00 94.25 88 THR A N 1
ATOM 689 C CA . THR A 1 88 ? -12.164 4.066 11.375 1.00 94.25 88 THR A CA 1
ATOM 690 C C . THR A 1 88 ? -13.610 3.824 11.802 1.00 94.25 88 THR A C 1
ATOM 692 O O . THR A 1 88 ? -14.093 4.458 12.741 1.00 94.25 88 THR A O 1
ATOM 695 N N . LEU A 1 89 ? -14.284 2.841 11.196 1.00 96.31 89 LEU A N 1
ATOM 696 C CA . LEU A 1 89 ? -15.633 2.435 11.594 1.00 96.31 89 LEU A CA 1
ATOM 697 C C . LEU A 1 89 ? -15.676 1.952 13.051 1.00 96.31 89 LEU A C 1
ATOM 699 O O . LEU A 1 89 ? -16.560 2.352 13.811 1.00 96.31 89 LEU A O 1
ATOM 703 N N . LYS A 1 90 ? -14.696 1.145 13.480 1.00 94.75 90 LYS A N 1
ATOM 704 C CA . LYS A 1 90 ? -14.600 0.691 14.878 1.00 94.75 90 LYS A CA 1
ATOM 705 C C . LYS A 1 90 ? -14.425 1.861 15.845 1.00 94.75 90 LYS A C 1
ATOM 707 O O . LYS A 1 90 ? -15.094 1.883 16.878 1.00 94.75 90 LYS A O 1
ATOM 712 N N . LEU A 1 91 ? -13.573 2.831 15.510 1.00 94.06 91 LEU A N 1
ATOM 713 C CA . LEU A 1 91 ? -13.388 4.032 16.325 1.00 94.06 91 LEU A CA 1
ATOM 714 C C . LEU A 1 91 ? -14.670 4.862 16.424 1.00 94.06 91 LEU A C 1
ATOM 716 O O . LEU A 1 91 ? -15.035 5.280 17.519 1.00 94.06 91 LEU A O 1
ATOM 720 N N . MET A 1 92 ? -15.388 5.052 15.315 1.00 95.38 92 MET A N 1
ATOM 721 C CA . MET A 1 92 ? -16.642 5.809 15.305 1.00 95.38 92 MET A CA 1
ATOM 722 C C . MET A 1 92 ? -17.710 5.151 16.186 1.00 95.38 92 MET A C 1
ATOM 724 O O . MET A 1 92 ? -18.368 5.829 16.977 1.00 95.38 92 MET A O 1
ATOM 728 N N . VAL A 1 93 ? -17.845 3.823 16.112 1.00 96.81 93 VAL A N 1
ATOM 729 C CA . VAL A 1 93 ? -18.769 3.068 16.972 1.00 96.81 93 VAL A CA 1
ATOM 730 C C . VAL A 1 93 ? -18.387 3.207 18.448 1.00 96.81 93 VAL A C 1
ATOM 732 O O . VAL A 1 93 ? -19.261 3.431 19.287 1.00 96.81 93 VAL A O 1
ATOM 735 N N . GLN A 1 94 ? -17.099 3.105 18.787 1.00 95.69 94 GLN A N 1
ATOM 736 C CA . GLN A 1 94 ? -16.629 3.276 20.167 1.00 95.69 94 GLN A CA 1
ATOM 737 C C . GLN A 1 94 ? -16.861 4.700 20.682 1.00 95.69 94 GLN A C 1
ATOM 739 O O . GLN A 1 94 ? -17.384 4.875 21.784 1.00 95.69 94 GLN A O 1
ATOM 744 N N . ALA A 1 95 ? -16.553 5.712 19.870 1.00 95.75 95 ALA A N 1
ATOM 745 C CA . ALA A 1 95 ? -16.799 7.110 20.201 1.00 95.75 95 ALA A CA 1
ATOM 746 C C . ALA A 1 95 ? -18.293 7.365 20.446 1.00 95.75 95 ALA A C 1
ATOM 748 O O . ALA A 1 95 ? -18.655 7.957 21.463 1.00 95.75 95 ALA A O 1
ATOM 749 N N . LYS A 1 96 ? -19.175 6.836 19.584 1.00 95.44 96 LYS A N 1
ATOM 750 C CA . LYS A 1 96 ? -20.629 6.968 19.751 1.00 95.44 96 LYS A CA 1
ATOM 751 C C . LYS A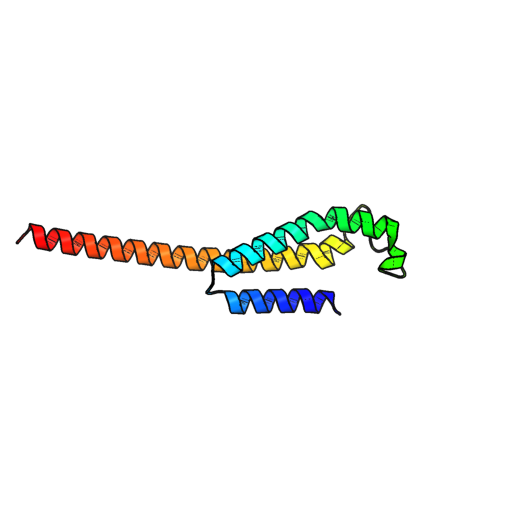 1 96 ? -21.131 6.298 21.032 1.00 95.44 96 LYS A C 1
ATOM 753 O O . LYS A 1 96 ? -21.960 6.871 21.738 1.00 95.44 96 LYS A O 1
ATOM 758 N N . ARG A 1 97 ? -20.610 5.112 21.367 1.00 95.12 97 ARG A N 1
ATOM 759 C CA . ARG A 1 97 ? -20.930 4.411 22.625 1.00 95.12 97 ARG A CA 1
ATOM 760 C C . ARG A 1 97 ? -20.478 5.208 23.852 1.00 95.12 97 ARG A C 1
ATOM 762 O O . ARG A 1 97 ? -21.232 5.304 24.818 1.00 95.12 97 ARG A O 1
ATOM 769 N N . SER A 1 98 ? -19.288 5.806 23.803 1.00 95.00 98 SER A N 1
ATOM 770 C CA . SER A 1 98 ? -18.763 6.648 24.885 1.00 95.00 98 SER A CA 1
ATOM 771 C C . SER A 1 98 ? -19.621 7.900 25.103 1.00 95.00 98 SER A C 1
ATOM 773 O O . SER A 1 98 ? -20.033 8.176 26.229 1.00 95.00 98 SER A O 1
ATOM 775 N N . GLN A 1 99 ? -19.986 8.591 24.017 1.00 94.75 99 GLN A N 1
ATOM 776 C CA . GLN A 1 99 ? -20.876 9.758 24.060 1.00 94.75 99 GLN A CA 1
ATOM 777 C C . GLN A 1 99 ? -22.234 9.422 24.691 1.00 94.75 99 GLN A C 1
ATOM 779 O O . GLN A 1 99 ? -22.715 10.156 25.552 1.00 94.75 99 GLN A O 1
ATOM 784 N N . LEU A 1 100 ? -22.843 8.292 24.309 1.00 95.75 100 LEU A N 1
ATOM 785 C CA . LEU A 1 100 ? -24.121 7.865 24.883 1.00 95.75 100 LEU A CA 1
ATOM 786 C C . LEU A 1 100 ? -24.005 7.588 26.388 1.00 95.75 100 LEU A C 1
ATOM 788 O O . LEU A 1 100 ? -24.862 8.018 27.158 1.00 95.75 100 LEU A O 1
ATOM 792 N N . ARG A 1 101 ? -22.933 6.909 26.818 1.00 94.62 101 ARG A N 1
ATOM 793 C CA . ARG A 1 101 ? -22.685 6.625 28.238 1.00 94.62 101 ARG A CA 1
ATOM 794 C C . ARG A 1 101 ? -22.539 7.910 29.052 1.00 94.62 101 ARG A C 1
ATOM 796 O O . ARG A 1 101 ? -23.139 8.015 30.116 1.00 94.62 101 ARG A O 1
ATOM 803 N N . GLN A 1 102 ? -21.791 8.890 28.546 1.00 94.19 102 GLN A N 1
ATOM 804 C CA . GLN A 1 102 ? -21.647 10.198 29.193 1.00 94.19 102 GLN A CA 1
ATOM 805 C C . GLN A 1 102 ? -22.984 10.940 29.287 1.00 94.19 102 GLN A C 1
ATOM 807 O O . GLN A 1 102 ? -23.307 11.484 30.337 1.00 94.19 102 GLN A O 1
ATOM 812 N N . HIS A 1 103 ? -23.792 10.904 28.225 1.00 93.00 103 HIS A N 1
ATOM 813 C CA . HIS A 1 103 ? -25.103 11.546 28.215 1.00 93.00 103 HIS A CA 1
ATOM 814 C C . HIS A 1 103 ? -26.063 10.935 29.253 1.00 93.00 103 HIS A C 1
ATOM 816 O O . HIS A 1 103 ? -26.741 11.676 29.961 1.00 93.00 103 HIS A O 1
ATOM 822 N N . ILE A 1 104 ? -26.082 9.604 29.403 1.00 94.81 104 ILE A N 1
ATOM 823 C CA . ILE A 1 104 ? -26.887 8.921 30.434 1.00 94.81 104 ILE A CA 1
ATOM 824 C C . ILE A 1 104 ? -26.432 9.327 31.842 1.00 94.81 104 ILE A C 1
ATOM 826 O O . ILE A 1 104 ? -27.268 9.696 32.662 1.00 94.81 104 ILE A O 1
ATOM 830 N N . LEU A 1 105 ? -25.120 9.318 32.106 1.00 93.56 105 LEU A N 1
ATOM 831 C CA . LEU A 1 105 ? -24.570 9.725 33.405 1.00 93.56 105 LEU A CA 1
ATOM 832 C C . LEU A 1 105 ? -24.896 11.192 33.726 1.00 93.56 105 LEU A C 1
ATOM 834 O O . LEU A 1 105 ? -25.316 11.492 34.836 1.00 93.56 105 LEU A O 1
ATOM 838 N N . SER A 1 106 ? -24.787 12.089 32.741 1.00 91.44 106 SER A N 1
ATOM 839 C CA . SER A 1 106 ? -25.117 13.512 32.918 1.00 91.44 106 SER A CA 1
ATOM 840 C C . SER A 1 106 ? -26.603 13.787 33.162 1.00 91.44 106 SER A C 1
ATOM 842 O O . SER A 1 106 ? -26.941 14.817 33.731 1.00 91.44 106 SER A O 1
ATOM 844 N N . LYS A 1 107 ? -27.499 12.896 32.715 1.00 88.50 107 LYS A N 1
ATOM 845 C CA . LYS A 1 107 ? -28.935 12.987 33.012 1.00 88.50 107 LYS A CA 1
ATOM 846 C C . LYS A 1 107 ? -29.241 12.496 34.423 1.00 88.50 107 LYS A C 1
ATOM 848 O O . LYS A 1 107 ? -29.914 13.200 35.157 1.00 88.50 107 LYS A O 1
ATOM 853 N N . ALA A 1 108 ? -28.669 11.358 34.820 1.00 87.06 108 ALA A N 1
ATOM 854 C CA . ALA A 1 108 ? -28.840 10.816 36.167 1.00 87.06 108 ALA A CA 1
ATOM 855 C C . ALA A 1 108 ? -28.359 11.775 37.276 1.00 87.06 108 ALA A C 1
ATOM 857 O O . ALA A 1 108 ? -28.911 11.758 38.368 1.00 87.06 108 ALA A O 1
ATOM 858 N N . ASP A 1 109 ? -27.354 12.611 36.994 1.00 81.94 109 ASP A N 1
ATOM 859 C CA . ASP A 1 109 ? -26.849 13.629 37.927 1.00 81.94 109 ASP A CA 1
ATOM 860 C C . ASP A 1 109 ? -27.743 14.882 38.012 1.00 81.94 109 ASP A C 1
ATOM 862 O O . ASP A 1 109 ? -27.721 15.583 39.013 1.00 81.94 109 ASP A O 1
ATOM 866 N N . LYS A 1 110 ? -28.554 15.167 36.981 1.00 77.38 110 LYS A N 1
ATOM 867 C CA . LYS A 1 110 ? -29.519 16.286 36.984 1.00 77.38 110 LYS A CA 1
ATOM 868 C C . LYS A 1 110 ? -30.844 15.947 37.662 1.00 77.38 110 LYS A C 1
ATOM 870 O O . LYS A 1 110 ? -31.553 16.858 38.074 1.00 77.38 110 LYS A O 1
ATOM 875 N N . ASP A 1 111 ? -31.179 14.663 37.728 1.00 71.69 111 ASP A N 1
ATOM 876 C CA . ASP A 1 111 ? -32.414 14.164 38.340 1.00 71.69 111 ASP A CA 1
ATOM 877 C C . ASP A 1 111 ? -32.249 13.891 39.855 1.00 71.69 111 ASP A C 1
ATOM 879 O O . ASP A 1 111 ? -33.168 13.371 40.491 1.00 71.69 111 ASP A O 1
ATOM 883 N N . LYS A 1 112 ? -31.078 14.208 40.427 1.00 60.59 112 LYS A N 1
ATOM 884 C CA . LYS A 1 112 ? -30.704 13.996 41.830 1.00 60.59 112 LYS A CA 1
ATOM 885 C C . LYS A 1 112 ? -30.590 15.322 42.577 1.00 60.59 112 LYS A C 1
ATOM 887 O O . LYS A 1 112 ? -30.958 15.328 43.772 1.00 60.59 112 LYS A O 1
#

Sequence (112 aa):
MGLAAFHLTVFIWILISRSRQITLILTVMILGVMALLSEPINALANSHYLLFSKQNYFDKSGIFVVTMFALPILVNILVALAFIVVYTLKLMVQAKRSQLRQHILSKADKDK

Organism: Batrachochytrium dendrobatidis (strain JAM81 / FGSC 10211) (NCBI:txid684364)

Secondary structure (DSSP, 8-state):
-HHHHHHHHHHHHHHHGGG-HHHHHHHHHHHHHHHHTHHHHHHHHHHTGGGT-SS----TT-HHHIIIIIHHHHHHHHHHHHHHHHHHHHHHHHHHHHHHHHHHHHHHTT--

pLDDT: mean 92.27, std 6.11, range [60.59, 98.12]

Radius of gyration: 22.59 Å; chains: 1; bounding box: 52×28×68 Å